Protein AF-A0A4D4L0I8-F1 (afdb_monomer)

Structure (mmCIF, N/CA/C/O backbone):
data_AF-A0A4D4L0I8-F1
#
_entry.id   AF-A0A4D4L0I8-F1
#
loop_
_atom_site.group_PDB
_atom_site.id
_atom_site.type_symbol
_atom_site.label_atom_id
_atom_site.label_alt_id
_atom_site.label_comp_id
_atom_site.label_asym_id
_atom_site.label_entity_id
_atom_site.label_seq_id
_atom_site.pdbx_PDB_ins_code
_atom_site.Cartn_x
_atom_site.Cartn_y
_atom_site.Cartn_z
_atom_site.occupancy
_atom_site.B_iso_or_equiv
_atom_site.auth_seq_id
_atom_site.auth_comp_id
_atom_site.auth_asym_id
_atom_site.auth_atom_id
_atom_site.pdbx_PDB_model_num
ATOM 1 N N . MET A 1 1 ? -46.668 -51.377 6.740 1.00 39.41 1 MET A N 1
ATOM 2 C CA . MET A 1 1 ? -46.404 -50.423 5.640 1.00 39.41 1 MET A CA 1
ATOM 3 C C . MET A 1 1 ? -46.014 -49.059 6.210 1.00 39.41 1 MET A C 1
ATOM 5 O O . MET A 1 1 ? -46.857 -48.282 6.627 1.00 39.41 1 MET A O 1
ATOM 9 N N . THR A 1 2 ? -44.703 -48.852 6.318 1.00 48.16 2 THR A N 1
ATOM 10 C CA . THR A 1 2 ? -43.921 -47.623 6.084 1.00 48.16 2 THR A CA 1
ATOM 11 C C . THR A 1 2 ? -44.640 -46.259 6.132 1.00 48.16 2 THR A C 1
ATOM 13 O O . THR A 1 2 ? -44.946 -45.703 5.085 1.00 48.16 2 THR A O 1
ATOM 16 N N . ARG A 1 3 ? -44.845 -45.655 7.315 1.00 48.25 3 ARG A N 1
ATOM 17 C CA . ARG A 1 3 ? -45.248 -44.228 7.427 1.00 48.25 3 ARG A CA 1
ATOM 18 C C . ARG A 1 3 ? -44.624 -43.466 8.609 1.00 48.25 3 ARG A C 1
ATOM 20 O O . ARG A 1 3 ? -45.257 -42.589 9.174 1.00 48.25 3 ARG A O 1
ATOM 27 N N . LEU A 1 4 ? -43.384 -43.776 8.995 1.00 47.94 4 LEU A N 1
ATOM 28 C CA . LEU A 1 4 ? -42.686 -43.023 10.059 1.00 47.94 4 LEU A CA 1
ATOM 29 C C . LEU A 1 4 ? -41.273 -42.546 9.688 1.00 47.94 4 LEU A C 1
ATOM 31 O O . LEU A 1 4 ? -40.492 -42.184 10.557 1.00 47.94 4 LEU A O 1
ATOM 35 N N . ARG A 1 5 ? -40.923 -42.539 8.396 1.00 49.25 5 ARG A N 1
ATOM 36 C CA . ARG A 1 5 ? -39.585 -42.117 7.931 1.00 49.25 5 ARG A CA 1
ATOM 37 C C . ARG A 1 5 ? -39.573 -40.828 7.113 1.00 49.25 5 ARG A C 1
ATOM 39 O O . ARG A 1 5 ? -38.504 -40.354 6.751 1.00 49.25 5 ARG A O 1
ATOM 46 N N . THR A 1 6 ? -40.736 -40.245 6.840 1.00 45.81 6 THR A N 1
ATOM 47 C CA . THR A 1 6 ? -40.864 -39.142 5.874 1.00 45.81 6 THR A CA 1
ATOM 48 C C . THR A 1 6 ? -40.905 -37.753 6.514 1.00 45.81 6 THR A C 1
ATOM 50 O O . THR A 1 6 ? -40.737 -36.765 5.811 1.00 45.81 6 THR A O 1
ATOM 53 N N . THR A 1 7 ? -41.082 -37.644 7.834 1.00 46.97 7 THR A N 1
ATOM 54 C CA . THR A 1 7 ? -41.176 -36.345 8.530 1.00 46.97 7 THR A CA 1
ATOM 55 C C . THR A 1 7 ? -39.829 -35.7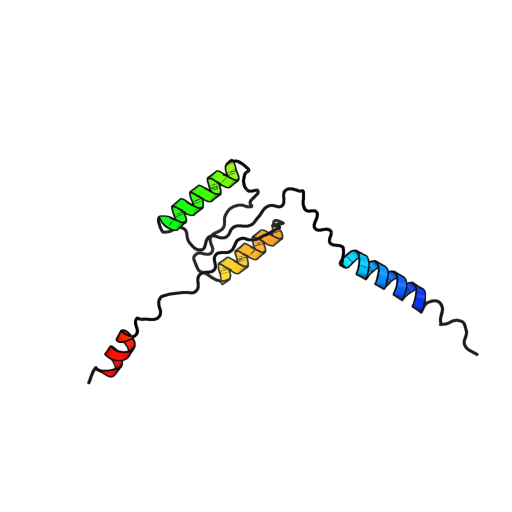83 8.992 1.00 46.97 7 THR A C 1
ATOM 57 O O . THR A 1 7 ? -39.715 -34.576 9.170 1.00 46.97 7 THR A O 1
ATOM 60 N N . GLY A 1 8 ? -38.787 -36.611 9.133 1.00 44.50 8 GLY A N 1
ATOM 61 C CA . GLY A 1 8 ? -37.457 -36.153 9.570 1.00 44.50 8 GLY A CA 1
ATOM 62 C C . GLY A 1 8 ? -36.626 -35.476 8.473 1.00 44.50 8 GLY A C 1
ATOM 63 O O . GLY A 1 8 ? -35.837 -34.581 8.754 1.00 44.50 8 GLY A O 1
ATOM 64 N N . ILE A 1 9 ? -36.824 -35.862 7.209 1.00 49.88 9 ILE A N 1
ATOM 65 C CA . ILE A 1 9 ? -36.028 -35.345 6.081 1.00 49.88 9 ILE A CA 1
ATOM 66 C C . ILE A 1 9 ? -36.467 -33.923 5.694 1.00 49.88 9 ILE A C 1
ATOM 68 O O . ILE A 1 9 ? -35.631 -33.089 5.348 1.00 49.88 9 ILE A O 1
ATOM 72 N N . ALA A 1 10 ? -37.761 -33.614 5.811 1.00 50.47 10 ALA A N 1
ATOM 73 C CA . ALA A 1 10 ? -38.298 -32.301 5.455 1.00 50.47 10 ALA A CA 1
ATOM 74 C C . ALA A 1 10 ? -37.817 -31.181 6.401 1.00 50.47 10 ALA A C 1
ATOM 76 O O . ALA A 1 10 ? -37.557 -30.068 5.950 1.00 50.47 10 ALA A O 1
ATOM 77 N N . ALA A 1 11 ? -37.635 -31.479 7.692 1.00 51.44 11 ALA A N 1
ATOM 78 C CA . ALA A 1 11 ? -37.161 -30.500 8.671 1.00 51.44 11 ALA A CA 1
ATOM 79 C C . ALA A 1 11 ? -35.681 -30.124 8.456 1.00 51.44 11 ALA A C 1
ATOM 81 O O . ALA A 1 11 ? -35.324 -28.949 8.528 1.00 51.44 11 ALA A O 1
ATOM 82 N N . CYS A 1 12 ? -34.826 -31.095 8.116 1.00 49.97 12 CYS A N 1
ATOM 83 C CA . CYS A 1 12 ? -33.411 -30.837 7.827 1.00 49.97 12 CYS A CA 1
ATOM 84 C C . CYS A 1 12 ? -33.208 -30.063 6.516 1.00 49.97 12 CYS A C 1
ATOM 86 O O . CYS A 1 12 ? -32.337 -29.197 6.443 1.00 49.97 12 CYS A O 1
ATOM 88 N N . ALA A 1 13 ? -34.027 -30.329 5.493 1.00 54.66 13 ALA A N 1
ATOM 89 C CA . ALA A 1 13 ? -33.977 -29.589 4.232 1.00 54.66 13 ALA A CA 1
ATOM 90 C C . ALA A 1 13 ? -34.414 -28.123 4.402 1.00 54.66 13 ALA A C 1
ATOM 92 O O . ALA A 1 13 ? -33.806 -27.232 3.813 1.00 54.66 13 ALA A O 1
ATOM 93 N N . ALA A 1 14 ? -35.411 -27.856 5.253 1.00 55.78 14 ALA A N 1
ATOM 94 C CA . ALA A 1 14 ? -35.837 -26.495 5.570 1.00 55.78 14 ALA A CA 1
ATOM 95 C C . ALA A 1 14 ? -34.754 -25.706 6.332 1.00 55.78 14 ALA A C 1
ATOM 97 O O . ALA A 1 14 ? -34.510 -24.545 6.015 1.00 55.78 14 ALA A O 1
ATOM 98 N N . LEU A 1 15 ? -34.045 -26.338 7.276 1.00 55.72 15 LEU A N 1
ATOM 99 C CA . LEU A 1 15 ? -32.935 -25.705 8.004 1.00 55.72 15 LEU A CA 1
ATOM 100 C C . LEU A 1 15 ? -31.731 -25.400 7.095 1.00 55.72 15 LEU A C 1
ATOM 102 O O . LEU A 1 15 ? -31.135 -24.331 7.211 1.00 55.72 15 LEU A O 1
ATOM 106 N N . LEU A 1 16 ? -31.407 -26.292 6.151 1.00 56.91 16 LEU A N 1
ATOM 107 C CA . LEU A 1 16 ? -30.356 -26.055 5.153 1.00 56.91 16 LEU A CA 1
ATOM 108 C C . LEU A 1 16 ? -30.744 -24.970 4.137 1.00 56.91 16 LEU A C 1
ATOM 110 O O . LEU A 1 16 ? -29.889 -24.184 3.738 1.00 56.91 16 LEU A O 1
ATOM 114 N N . ALA A 1 17 ? -32.020 -24.876 3.756 1.00 55.25 17 ALA A N 1
ATOM 115 C CA . ALA A 1 17 ? -32.512 -23.817 2.875 1.00 55.25 17 ALA A CA 1
ATOM 116 C C . ALA A 1 17 ? -32.494 -22.435 3.557 1.00 55.25 17 ALA A C 1
ATOM 118 O O . ALA A 1 17 ? -32.139 -21.447 2.918 1.00 55.25 17 ALA A O 1
ATOM 119 N N . VAL A 1 18 ? -32.794 -22.362 4.861 1.00 56.72 18 VAL A N 1
ATOM 120 C CA . VAL A 1 18 ? -32.658 -21.123 5.650 1.00 56.72 18 VAL A CA 1
ATOM 121 C C . VAL A 1 18 ? -31.181 -20.747 5.839 1.00 56.72 18 VAL A C 1
ATOM 123 O O . VAL A 1 18 ? -30.845 -19.574 5.713 1.00 56.72 18 VAL A O 1
ATOM 126 N N . ALA A 1 19 ? -30.281 -21.717 6.047 1.00 57.00 19 ALA A N 1
ATOM 127 C CA . ALA A 1 19 ? -28.834 -21.472 6.114 1.00 57.00 19 ALA A CA 1
ATOM 128 C C . ALA A 1 19 ? -28.225 -21.040 4.763 1.00 57.00 19 ALA A C 1
ATOM 130 O O . ALA A 1 19 ? -27.302 -20.228 4.721 1.00 57.00 19 ALA A O 1
ATOM 131 N N . ALA A 1 20 ? -28.753 -21.542 3.642 1.00 54.69 20 ALA A N 1
ATOM 132 C CA . ALA A 1 20 ? -28.364 -21.084 2.309 1.00 54.69 20 ALA A CA 1
ATOM 133 C C . ALA A 1 20 ? -28.853 -19.649 2.036 1.00 54.69 20 ALA A C 1
ATOM 135 O O . ALA A 1 20 ? -28.128 -18.861 1.431 1.00 54.69 20 ALA A O 1
ATOM 136 N N . LEU A 1 21 ? -30.036 -19.272 2.540 1.00 52.69 21 LEU A N 1
ATOM 137 C CA . LEU A 1 21 ? -30.548 -17.904 2.421 1.00 52.69 21 LEU A CA 1
ATOM 138 C C . LEU A 1 21 ? -29.789 -16.901 3.308 1.00 52.69 21 LEU A C 1
ATOM 140 O O . LEU A 1 21 ? -29.547 -15.776 2.873 1.00 52.69 21 LEU A O 1
ATOM 144 N N . THR A 1 22 ? -29.340 -17.296 4.507 1.00 54.31 22 THR A N 1
ATOM 145 C CA . THR A 1 22 ? -28.477 -16.441 5.349 1.00 54.31 22 THR A CA 1
ATOM 146 C C . THR A 1 22 ? -27.039 -16.344 4.829 1.00 54.31 22 THR A C 1
ATOM 148 O O . THR A 1 22 ? -26.345 -15.380 5.140 1.00 54.31 22 THR A O 1
ATOM 151 N N . GLY A 1 23 ? -26.594 -17.284 3.986 1.00 46.47 23 GLY A N 1
ATOM 152 C CA . GLY A 1 23 ? -25.303 -17.219 3.290 1.00 46.47 23 GLY A CA 1
ATOM 153 C C . GLY A 1 23 ? -25.285 -16.292 2.067 1.00 46.47 23 GLY A C 1
ATOM 154 O O . GLY A 1 23 ? -24.220 -15.796 1.693 1.00 46.47 23 GLY A O 1
ATOM 155 N N . CYS A 1 24 ? -26.448 -16.027 1.461 1.00 50.91 24 CYS A N 1
ATOM 156 C CA . CYS A 1 24 ? -26.589 -15.141 0.299 1.00 50.91 24 CYS A CA 1
ATOM 157 C C . CYS A 1 24 ? -26.932 -13.691 0.663 1.00 50.91 24 CYS A C 1
ATOM 159 O O . CYS A 1 24 ? -26.716 -12.808 -0.164 1.00 50.91 24 CYS A O 1
ATOM 161 N N . ASN A 1 25 ? -27.371 -13.416 1.895 1.00 43.84 25 ASN A N 1
ATOM 162 C CA . ASN A 1 25 ? -27.445 -12.057 2.428 1.00 43.84 25 ASN A CA 1
ATOM 163 C C . ASN A 1 25 ? -26.192 -11.742 3.249 1.00 43.84 25 ASN A C 1
ATOM 165 O O . ASN A 1 25 ? -26.269 -11.374 4.422 1.00 43.84 25 ASN A O 1
ATOM 169 N N . ARG A 1 26 ? -25.009 -11.841 2.624 1.00 47.69 26 ARG A N 1
ATOM 170 C CA . ARG A 1 26 ? -23.913 -10.959 3.035 1.00 47.69 26 ARG A CA 1
ATOM 171 C C . ARG A 1 26 ? -24.344 -9.567 2.608 1.00 47.69 26 ARG A C 1
ATOM 173 O O . ARG A 1 26 ? -23.942 -9.083 1.552 1.00 47.69 26 ARG A O 1
ATOM 180 N N . GLU A 1 27 ? -25.227 -8.991 3.422 1.00 43.41 27 GLU A N 1
ATOM 181 C CA . GLU A 1 27 ? -25.528 -7.577 3.462 1.00 43.41 27 GLU A CA 1
ATOM 182 C C . GLU A 1 27 ? -24.181 -6.888 3.343 1.00 43.41 27 GLU A C 1
ATOM 184 O O . GLU A 1 27 ? -23.319 -6.934 4.229 1.00 43.41 27 GLU A O 1
ATOM 189 N N . SER A 1 28 ? -23.948 -6.355 2.150 1.00 51.84 28 SER A N 1
ATOM 190 C CA . SER A 1 28 ? -22.896 -5.395 1.941 1.00 51.84 28 SER A CA 1
ATOM 191 C C . SER A 1 28 ? -23.390 -4.202 2.731 1.00 51.84 28 SER A C 1
ATOM 193 O O . SER A 1 28 ? -24.134 -3.387 2.196 1.00 51.84 28 SER A O 1
ATOM 195 N N . ASN A 1 29 ? -23.067 -4.178 4.028 1.00 45.06 29 ASN A N 1
ATOM 196 C CA . ASN A 1 29 ? -23.218 -3.033 4.911 1.00 45.06 29 ASN A CA 1
ATOM 197 C C . ASN A 1 29 ? -22.346 -1.913 4.336 1.00 45.06 29 ASN A C 1
ATOM 199 O O . ASN A 1 29 ? -21.244 -1.620 4.797 1.00 45.06 29 ASN A O 1
ATOM 203 N N . GLY A 1 30 ? -22.832 -1.337 3.242 1.00 51.41 30 GLY A N 1
ATOM 204 C CA . GLY A 1 30 ? -22.376 -0.111 2.646 1.00 51.41 30 GLY A CA 1
ATOM 205 C C . GLY A 1 30 ? -22.880 1.008 3.528 1.00 51.41 30 GLY A C 1
ATOM 206 O O . GLY A 1 30 ? -23.957 1.529 3.287 1.00 51.41 30 GLY A O 1
ATOM 207 N N . ALA A 1 31 ? -22.117 1.295 4.580 1.00 45.66 31 ALA A N 1
ATOM 208 C CA . ALA A 1 31 ? -22.026 2.580 5.276 1.00 45.66 31 ALA A CA 1
ATOM 209 C C . ALA A 1 31 ? -21.240 2.368 6.582 1.00 45.66 31 ALA A C 1
ATOM 211 O O . ALA A 1 31 ? -21.792 2.417 7.676 1.00 45.66 31 ALA A O 1
ATOM 212 N N . GLY A 1 32 ? -19.942 2.069 6.486 1.00 46.31 32 GLY A N 1
ATOM 213 C CA . GLY A 1 32 ? -19.120 1.891 7.684 1.00 46.31 32 GLY A CA 1
ATOM 214 C C . GLY A 1 32 ? -17.658 1.581 7.397 1.00 46.31 32 GLY A C 1
ATOM 215 O O . GLY A 1 32 ? -17.258 0.425 7.459 1.00 46.31 32 GLY A O 1
ATOM 216 N N . GLY A 1 33 ? -16.872 2.617 7.086 1.00 59.25 33 GLY A N 1
ATOM 217 C CA . GLY A 1 33 ? -15.446 2.719 7.445 1.00 59.25 33 GLY A CA 1
ATOM 218 C C . GLY A 1 33 ? -14.538 1.510 7.184 1.00 59.25 33 GLY A C 1
ATOM 219 O O . GLY A 1 33 ? -13.674 1.213 8.005 1.00 59.25 33 GLY A O 1
ATOM 220 N N . GLY A 1 34 ? -14.727 0.787 6.082 1.00 67.88 34 GLY A N 1
ATOM 221 C CA . GLY A 1 34 ? -13.841 -0.308 5.708 1.00 67.88 34 GLY A CA 1
ATOM 222 C C . GLY A 1 34 ? -12.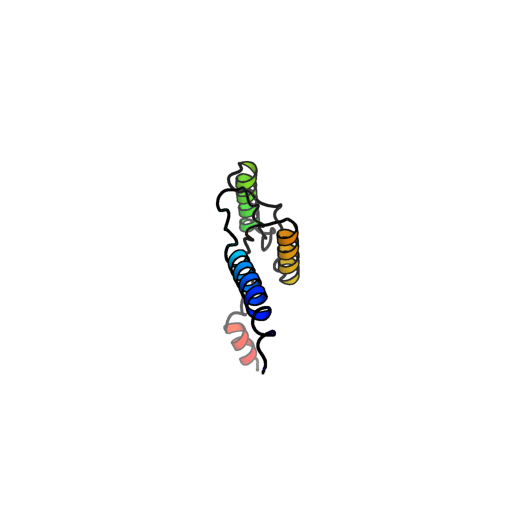509 0.220 5.193 1.00 67.88 34 GLY A C 1
ATOM 223 O O . GLY A 1 34 ? -12.498 0.926 4.187 1.00 67.88 34 GLY A O 1
ATOM 224 N N . LYS A 1 35 ? -11.396 -0.126 5.849 1.00 82.69 35 LYS A N 1
ATOM 225 C CA . LYS A 1 35 ? -10.070 0.275 5.371 1.00 82.69 35 LYS A CA 1
ATOM 226 C C . LYS A 1 35 ? -9.757 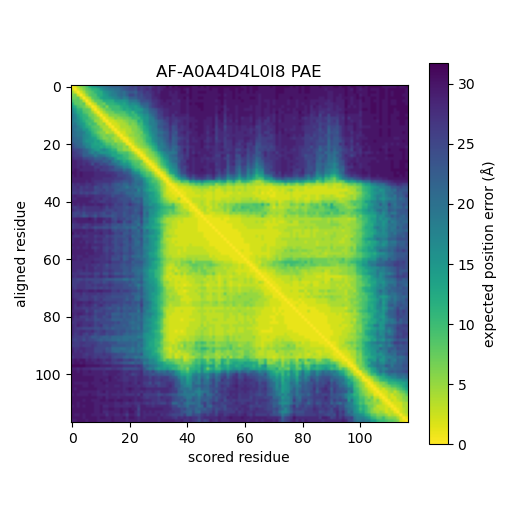-0.402 4.034 1.00 82.69 35 LYS A C 1
ATOM 228 O O . LYS A 1 35 ? -10.061 -1.582 3.853 1.00 82.69 35 LYS A O 1
ATOM 233 N N . VAL A 1 36 ? -9.148 0.325 3.105 1.00 87.75 36 VAL A N 1
ATOM 234 C CA . VAL A 1 36 ? -8.636 -0.229 1.843 1.00 87.75 36 VAL A CA 1
ATOM 235 C C . VAL A 1 36 ? -7.144 -0.537 1.951 1.00 87.75 36 VAL A C 1
ATOM 237 O O . VAL A 1 36 ? -6.391 0.240 2.531 1.00 87.75 36 VAL A O 1
ATOM 240 N N . GLY A 1 37 ? -6.705 -1.670 1.410 1.00 87.75 37 GLY A N 1
ATOM 241 C CA . GLY A 1 37 ? -5.286 -1.944 1.186 1.00 87.75 37 GLY A CA 1
ATOM 242 C C . GLY A 1 37 ? -4.832 -1.279 -0.110 1.00 87.75 37 GLY A C 1
ATOM 243 O O . GLY A 1 37 ? -5.569 -1.294 -1.098 1.00 87.75 37 GLY A O 1
ATOM 244 N N . ILE A 1 38 ? -3.643 -0.684 -0.128 1.00 88.94 38 ILE A N 1
ATOM 245 C CA . ILE A 1 38 ? -3.082 -0.068 -1.335 1.00 88.94 38 ILE A CA 1
ATOM 246 C C . ILE A 1 38 ? -1.656 -0.584 -1.499 1.00 88.94 38 ILE A C 1
ATOM 248 O O . ILE A 1 38 ? -0.790 -0.281 -0.676 1.00 88.94 38 ILE A O 1
ATOM 252 N N . ASP A 1 39 ? -1.427 -1.359 -2.561 1.00 88.69 39 ASP A N 1
ATOM 253 C CA . ASP A 1 39 ? -0.094 -1.831 -2.930 1.00 88.69 39 ASP A CA 1
ATOM 254 C C . ASP A 1 39 ? 0.482 -0.992 -4.067 1.00 88.69 39 ASP A C 1
ATOM 256 O O . ASP A 1 39 ? -0.096 -0.879 -5.153 1.00 88.69 39 ASP A O 1
ATOM 260 N N . MET A 1 40 ? 1.650 -0.412 -3.811 1.00 87.50 40 MET A N 1
ATOM 261 C CA . MET A 1 40 ? 2.417 0.295 -4.815 1.00 87.50 40 MET A CA 1
ATOM 262 C C . MET A 1 40 ? 3.340 -0.656 -5.586 1.00 87.50 40 MET A C 1
ATOM 264 O O . MET A 1 40 ? 4.041 -1.466 -4.982 1.00 87.50 40 MET A O 1
ATOM 268 N N . PRO A 1 41 ? 3.454 -0.509 -6.915 1.00 81.94 41 PRO A N 1
ATOM 269 C CA . PRO A 1 41 ? 4.316 -1.375 -7.715 1.00 81.94 41 PRO A CA 1
ATOM 270 C C . PRO A 1 41 ? 5.805 -1.081 -7.518 1.00 81.94 41 PRO A C 1
ATOM 272 O O . PRO A 1 41 ? 6.641 -1.952 -7.739 1.00 81.94 41 PRO A O 1
ATOM 275 N N . ARG A 1 42 ? 6.163 0.159 -7.167 1.00 79.25 42 ARG A N 1
ATOM 276 C CA . ARG A 1 42 ? 7.530 0.624 -6.872 1.00 79.25 42 ARG A CA 1
ATOM 277 C C . ARG A 1 42 ? 7.483 2.021 -6.253 1.00 79.25 42 ARG A C 1
ATOM 279 O O . ARG A 1 42 ? 6.449 2.671 -6.333 1.00 79.25 42 ARG A O 1
ATOM 286 N N . THR A 1 43 ? 8.611 2.509 -5.739 1.00 77.12 43 THR A N 1
ATOM 287 C CA . THR A 1 43 ? 8.760 3.834 -5.088 1.00 77.12 43 THR A CA 1
ATOM 288 C C . THR A 1 43 ? 10.035 4.573 -5.524 1.00 77.12 43 THR A C 1
ATOM 290 O O . THR A 1 43 ? 10.484 5.516 -4.893 1.00 77.12 43 THR A O 1
ATOM 293 N N . ASP A 1 44 ? 10.679 4.142 -6.600 1.00 77.12 44 ASP A N 1
ATOM 294 C CA . ASP A 1 44 ? 12.025 4.574 -7.013 1.00 77.12 44 ASP A CA 1
ATOM 295 C C . ASP A 1 44 ? 12.021 5.560 -8.196 1.00 77.12 44 ASP A C 1
ATOM 297 O O . ASP A 1 44 ? 13.072 5.881 -8.738 1.00 77.12 44 ASP A O 1
ATOM 301 N N . THR A 1 45 ? 10.855 6.058 -8.617 1.00 81.19 45 THR A N 1
ATOM 302 C CA . THR A 1 45 ? 10.760 7.131 -9.629 1.00 81.19 45 THR A CA 1
ATOM 303 C C . THR A 1 45 ? 9.875 8.259 -9.159 1.00 81.19 45 THR A C 1
ATOM 305 O O . THR A 1 45 ? 8.906 8.008 -8.445 1.00 81.19 45 THR A O 1
ATOM 308 N N . ASP A 1 46 ? 10.122 9.452 -9.690 1.00 83.06 46 ASP A N 1
ATOM 309 C CA . ASP A 1 46 ? 9.389 10.686 -9.396 1.00 83.06 46 ASP A CA 1
ATOM 310 C C . ASP A 1 46 ? 7.868 10.525 -9.473 1.00 83.06 46 ASP A C 1
ATOM 312 O O . ASP A 1 46 ? 7.147 10.982 -8.586 1.00 83.06 46 ASP A O 1
ATOM 316 N N . PHE A 1 47 ? 7.367 9.807 -10.482 1.00 86.31 47 PHE A N 1
ATOM 317 C CA . PHE A 1 47 ? 5.93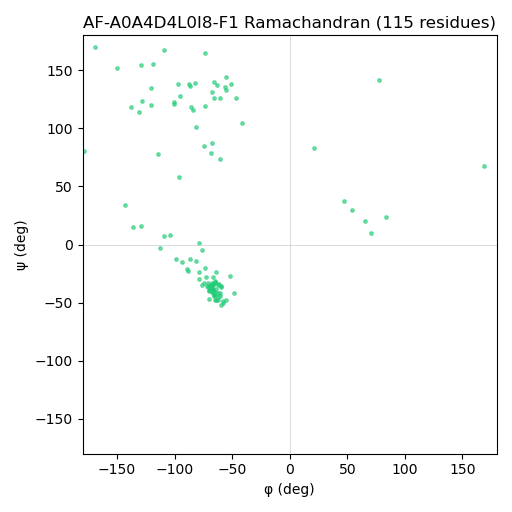7 9.518 -10.597 1.00 86.31 47 PHE A CA 1
ATOM 318 C C . PHE A 1 47 ? 5.405 8.741 -9.384 1.00 86.31 47 PHE A C 1
ATOM 320 O O . PHE A 1 47 ? 4.440 9.153 -8.751 1.00 86.31 47 PHE A O 1
ATOM 327 N N . TRP A 1 48 ? 6.045 7.629 -9.024 1.00 85.56 48 TRP A N 1
ATOM 328 C CA . TRP A 1 48 ? 5.577 6.790 -7.919 1.00 85.56 48 TRP A CA 1
ATOM 329 C C . TRP A 1 48 ? 5.789 7.439 -6.550 1.00 85.56 48 TRP A C 1
ATOM 331 O O . TRP A 1 48 ? 4.939 7.286 -5.679 1.00 85.56 48 TRP A O 1
ATOM 341 N N . ASN A 1 49 ? 6.852 8.227 -6.386 1.00 85.75 49 ASN A N 1
ATOM 342 C CA . ASN A 1 49 ? 7.068 9.026 -5.180 1.00 85.75 49 ASN A CA 1
ATOM 343 C C . ASN A 1 49 ? 5.989 10.099 -5.005 1.00 85.75 49 ASN A C 1
ATOM 345 O O . ASN A 1 49 ? 5.394 10.216 -3.935 1.00 85.75 49 ASN A O 1
ATOM 349 N N . SER A 1 50 ? 5.688 10.858 -6.061 1.00 87.06 50 SER A N 1
ATOM 350 C CA . SER A 1 50 ? 4.630 11.875 -6.010 1.00 87.06 50 SER A CA 1
ATOM 351 C C . SER A 1 50 ? 3.237 11.261 -5.833 1.00 87.06 50 SER A C 1
ATOM 353 O O . SER A 1 50 ? 2.410 11.822 -5.113 1.00 87.06 50 SER A O 1
ATOM 355 N N . TYR A 1 51 ? 2.987 10.081 -6.409 1.00 87.56 51 TYR A N 1
ATOM 356 C CA . TYR A 1 51 ? 1.750 9.333 -6.199 1.00 87.56 51 TYR A CA 1
ATOM 357 C C . TYR A 1 51 ? 1.593 8.853 -4.750 1.00 87.56 51 TYR A C 1
ATOM 359 O O . TYR A 1 51 ? 0.525 9.035 -4.170 1.00 87.56 51 TYR A O 1
ATOM 367 N N . GLN A 1 52 ? 2.654 8.323 -4.130 1.00 88.56 52 GLN A N 1
ATOM 368 C CA . GLN A 1 52 ? 2.636 7.946 -2.713 1.00 88.56 52 GLN A CA 1
ATOM 369 C C . GLN A 1 52 ? 2.283 9.138 -1.823 1.00 88.56 52 GLN A C 1
ATOM 371 O O . GLN A 1 52 ? 1.352 9.062 -1.029 1.00 88.56 52 GLN A O 1
ATOM 376 N N . GLN A 1 53 ? 2.962 10.270 -2.018 1.00 89.94 53 GLN A N 1
ATOM 377 C CA . GLN A 1 53 ? 2.701 11.488 -1.249 1.00 89.94 53 GLN A CA 1
ATOM 378 C C . GLN A 1 53 ? 1.270 12.006 -1.439 1.00 89.94 53 GLN A C 1
ATOM 380 O O . GLN A 1 53 ? 0.683 12.585 -0.525 1.00 89.94 53 GLN A O 1
ATOM 385 N N . TYR A 1 54 ? 0.699 11.842 -2.635 1.00 88.88 54 TYR A N 1
ATOM 386 C CA . TYR A 1 54 ? -0.698 12.181 -2.890 1.00 88.88 54 TYR A CA 1
ATOM 387 C C . TYR A 1 54 ? -1.653 11.274 -2.102 1.00 88.88 54 TYR A C 1
ATOM 389 O O . TYR A 1 54 ? -2.597 11.775 -1.487 1.00 88.88 54 TYR A O 1
ATOM 397 N N . LEU A 1 55 ? -1.388 9.965 -2.078 1.00 89.44 55 LEU A N 1
ATOM 398 C CA . LEU A 1 55 ? -2.171 9.000 -1.307 1.00 89.44 55 LEU A CA 1
ATOM 399 C C . LEU A 1 55 ? -2.075 9.266 0.198 1.00 89.44 55 LEU A C 1
ATOM 401 O O . LEU A 1 55 ? -3.109 9.356 0.853 1.00 89.44 55 LEU A O 1
ATOM 405 N N . GLU A 1 56 ? -0.868 9.470 0.729 1.00 89.50 56 GLU A N 1
ATOM 406 C CA . GLU A 1 56 ? -0.628 9.799 2.142 1.00 89.50 56 GLU A CA 1
ATOM 407 C C . GLU A 1 56 ? -1.416 11.045 2.561 1.00 89.50 56 GLU A C 1
ATOM 409 O O . GLU A 1 56 ? -2.181 11.001 3.519 1.00 89.50 56 GLU A O 1
ATOM 414 N N . LYS A 1 57 ? -1.371 12.122 1.763 1.00 90.44 57 LYS A N 1
ATOM 415 C CA . LYS A 1 57 ? -2.176 13.332 2.016 1.00 90.44 57 LYS A CA 1
ATOM 416 C C . LYS A 1 57 ? -3.681 13.061 2.028 1.00 90.44 57 LYS A C 1
ATOM 418 O O . LYS A 1 57 ? -4.409 13.735 2.754 1.00 90.44 57 LYS A O 1
ATOM 423 N N . GLY A 1 58 ? -4.167 12.148 1.189 1.00 86.25 58 GLY A N 1
ATOM 424 C CA . GLY A 1 58 ? -5.575 11.745 1.166 1.00 86.25 58 GLY A CA 1
ATOM 425 C C . GLY A 1 58 ? -5.973 10.921 2.392 1.00 86.25 58 GLY A C 1
ATOM 426 O O . GLY A 1 58 ? -7.077 11.088 2.908 1.00 86.25 58 GLY A O 1
ATOM 427 N N . ILE A 1 59 ? -5.065 10.073 2.877 1.00 88.25 59 ILE A N 1
ATOM 428 C CA . ILE A 1 59 ? -5.252 9.251 4.076 1.00 88.25 59 ILE A CA 1
ATOM 429 C C . ILE A 1 59 ? -5.238 10.130 5.332 1.00 88.25 59 ILE A C 1
ATOM 431 O O . ILE A 1 59 ? -6.166 10.050 6.135 1.00 88.25 59 ILE A O 1
ATOM 435 N N . ASP A 1 60 ? -4.266 11.036 5.459 1.00 86.88 60 ASP A N 1
ATOM 436 C CA . ASP A 1 60 ? -4.128 11.947 6.606 1.00 86.88 60 ASP A CA 1
ATOM 437 C C . ASP A 1 60 ? -5.319 12.902 6.745 1.00 86.88 60 ASP A C 1
ATOM 439 O O . ASP A 1 60 ? -5.749 13.235 7.848 1.00 86.88 60 ASP A O 1
ATOM 443 N N . LYS A 1 61 ? -5.893 13.327 5.614 1.00 87.62 61 LYS A N 1
ATOM 444 C CA . LYS A 1 61 ? -7.109 14.153 5.579 1.00 87.62 61 LYS A CA 1
ATOM 445 C C . LYS A 1 61 ? -8.388 13.360 5.857 1.00 87.62 61 LYS A C 1
ATOM 447 O O . LYS A 1 61 ? -9.464 13.952 5.896 1.00 87.62 61 LYS A O 1
ATOM 452 N N . GLY A 1 62 ? -8.296 12.038 6.006 1.00 82.81 62 GLY A N 1
ATOM 453 C CA . GLY A 1 62 ? -9.445 11.152 6.175 1.00 82.81 62 GLY A CA 1
ATOM 454 C C . GLY A 1 62 ? -10.302 10.995 4.916 1.00 82.81 62 GLY A C 1
ATOM 455 O O . GLY A 1 62 ? -11.380 10.409 4.988 1.00 82.81 62 GLY A O 1
ATOM 456 N N . THR A 1 63 ? -9.840 11.486 3.760 1.00 82.94 63 THR A N 1
ATOM 457 C CA . THR A 1 63 ? -10.529 11.333 2.468 1.00 82.94 63 THR A CA 1
ATOM 458 C C . THR A 1 63 ? -10.592 9.865 2.048 1.00 82.94 63 THR A C 1
ATOM 460 O O . THR A 1 63 ? -11.547 9.444 1.399 1.00 82.94 63 THR A O 1
ATOM 463 N N . VAL A 1 64 ? -9.583 9.077 2.430 1.00 81.88 64 VAL A N 1
ATOM 464 C CA . VAL A 1 64 ? -9.528 7.631 2.206 1.00 81.88 64 VAL A CA 1
ATOM 465 C C . VAL A 1 64 ? -9.218 6.937 3.526 1.00 81.88 64 VAL A C 1
ATOM 467 O O . VAL A 1 64 ? -8.188 7.190 4.144 1.00 81.88 64 VAL A O 1
ATOM 470 N N . SER A 1 65 ? -10.083 6.016 3.949 1.00 86.19 65 SER A N 1
ATOM 471 C CA . SER A 1 65 ? -9.764 5.109 5.051 1.00 86.19 65 SER A CA 1
ATOM 472 C C . SER A 1 65 ? -8.916 3.968 4.496 1.00 86.19 65 SER A C 1
ATOM 474 O O . SER A 1 65 ? -9.450 3.072 3.846 1.00 86.19 65 SER A O 1
ATOM 476 N N . ALA A 1 66 ? -7.597 4.016 4.688 1.00 86.12 66 ALA A N 1
ATOM 477 C CA . ALA A 1 66 ? -6.670 3.002 4.188 1.00 86.12 66 ALA A CA 1
ATOM 478 C C . ALA A 1 66 ? -5.904 2.302 5.320 1.00 86.12 66 ALA A C 1
ATOM 480 O O . ALA A 1 66 ? -5.732 2.834 6.420 1.00 86.12 66 ALA A O 1
ATOM 481 N N . LEU A 1 67 ? -5.454 1.082 5.041 1.00 86.56 67 LEU A N 1
ATOM 482 C CA . LEU A 1 67 ? -4.361 0.437 5.763 1.00 86.56 67 LEU A CA 1
ATOM 483 C C . LEU A 1 67 ? -3.024 1.085 5.359 1.00 86.56 67 LEU A C 1
ATOM 485 O O . LEU A 1 67 ? -2.977 1.791 4.347 1.00 86.56 67 LEU A O 1
ATOM 489 N N . PRO A 1 68 ? -1.938 0.862 6.123 1.00 87.44 68 PRO A N 1
ATOM 490 C CA . PRO A 1 68 ? -0.611 1.323 5.728 1.00 87.44 68 PRO A CA 1
ATOM 491 C C . PRO A 1 68 ? -0.266 0.891 4.299 1.00 87.44 68 PRO A C 1
ATOM 493 O O . PRO A 1 68 ? -0.547 -0.242 3.907 1.00 87.44 68 PRO A O 1
ATOM 496 N N . LEU A 1 69 ? 0.337 1.794 3.527 1.00 88.06 69 LEU A N 1
ATOM 497 C CA . LEU A 1 69 ? 0.729 1.517 2.145 1.00 88.06 69 LEU A CA 1
ATOM 498 C C . LEU A 1 69 ? 1.777 0.392 2.103 1.00 88.06 69 LEU A C 1
ATOM 500 O O . LEU A 1 69 ? 2.717 0.387 2.900 1.00 88.06 69 LEU A O 1
ATOM 504 N N . SER A 1 70 ? 1.641 -0.539 1.156 1.00 87.94 70 SER A N 1
ATOM 505 C CA . SER A 1 70 ? 2.655 -1.564 0.872 1.00 87.94 70 SER A CA 1
ATOM 506 C C . SER A 1 70 ? 3.351 -1.303 -0.459 1.00 87.94 70 SER A C 1
ATOM 508 O O . SER A 1 70 ? 2.908 -0.486 -1.267 1.00 87.94 70 SER A O 1
ATOM 510 N N . ASN A 1 71 ? 4.457 -2.007 -0.699 1.00 86.31 71 ASN A N 1
ATOM 511 C CA . ASN A 1 71 ? 5.187 -1.934 -1.958 1.00 86.31 71 ASN A CA 1
ATOM 512 C C . ASN A 1 71 ? 5.627 -3.332 -2.409 1.00 86.31 71 ASN A C 1
ATOM 514 O O . ASN A 1 71 ? 6.426 -3.987 -1.730 1.00 86.31 71 ASN A O 1
ATOM 518 N N . SER A 1 72 ? 5.139 -3.773 -3.567 1.00 83.75 72 SER A N 1
ATOM 519 C CA . SER A 1 72 ? 5.475 -5.068 -4.168 1.00 83.75 72 SER A CA 1
ATOM 520 C C . SER A 1 72 ? 6.797 -5.062 -4.934 1.00 83.75 72 SER A C 1
ATOM 522 O O . SER A 1 72 ? 7.334 -6.126 -5.223 1.00 83.75 72 SER A O 1
ATOM 524 N N . GLN A 1 73 ? 7.372 -3.895 -5.242 1.00 84.88 73 GLN A N 1
ATOM 525 C CA . GLN A 1 73 ? 8.635 -3.752 -5.985 1.00 84.88 73 GLN A CA 1
ATOM 526 C C . GLN A 1 73 ? 8.643 -4.485 -7.343 1.00 84.88 73 GLN A C 1
ATOM 528 O O . GLN A 1 73 ? 9.696 -4.886 -7.837 1.00 84.88 73 GLN A O 1
ATOM 533 N N . ASN A 1 74 ? 7.477 -4.620 -7.980 1.00 80.31 74 ASN A N 1
ATOM 534 C CA . ASN A 1 74 ? 7.241 -5.380 -9.215 1.00 80.31 74 ASN A CA 1
ATOM 535 C C . ASN A 1 74 ? 7.448 -6.894 -9.078 1.00 80.31 74 ASN A C 1
ATOM 537 O O . ASN A 1 74 ? 7.638 -7.583 -10.079 1.00 80.31 74 ASN A O 1
ATOM 541 N N . ASP A 1 75 ? 7.401 -7.406 -7.853 1.00 83.44 75 ASP A N 1
ATOM 542 C CA . ASP A 1 75 ? 7.460 -8.826 -7.552 1.00 83.44 75 ASP A CA 1
ATOM 543 C C . ASP A 1 75 ? 6.047 -9.356 -7.265 1.00 83.44 75 ASP A C 1
ATOM 545 O O . ASP A 1 75 ? 5.351 -8.888 -6.360 1.00 83.44 75 ASP A O 1
ATOM 549 N N . ILE A 1 76 ? 5.611 -10.342 -8.054 1.00 82.94 76 ILE A N 1
ATOM 550 C CA . ILE A 1 76 ? 4.269 -10.935 -7.936 1.00 82.94 76 ILE A CA 1
ATOM 551 C C . ILE A 1 76 ? 4.121 -11.702 -6.615 1.00 82.94 76 ILE A C 1
ATOM 553 O O . ILE A 1 76 ? 3.050 -11.679 -6.014 1.00 82.94 7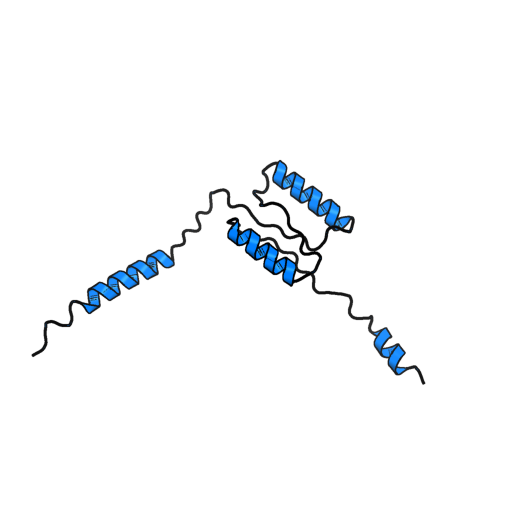6 ILE A O 1
ATOM 557 N N . GLY A 1 77 ? 5.185 -12.346 -6.127 1.00 86.75 77 GLY A N 1
ATOM 558 C CA . GLY A 1 77 ? 5.174 -13.039 -4.841 1.00 86.75 77 GLY A CA 1
ATOM 559 C C . GLY A 1 77 ? 4.971 -12.068 -3.678 1.00 86.75 77 GLY A C 1
ATOM 560 O O . GLY A 1 77 ? 4.137 -12.318 -2.808 1.00 86.75 77 GLY A O 1
ATOM 561 N N . LYS A 1 78 ? 5.655 -10.917 -3.702 1.00 86.94 78 LYS A N 1
ATOM 562 C CA . LYS A 1 78 ? 5.442 -9.840 -2.721 1.00 86.94 78 LYS A CA 1
ATOM 563 C C . LYS A 1 78 ? 4.044 -9.241 -2.819 1.00 86.94 78 LYS A C 1
ATOM 565 O O . LYS A 1 78 ? 3.431 -9.001 -1.786 1.00 86.94 78 LYS A O 1
ATOM 570 N N . LEU A 1 79 ? 3.520 -9.042 -4.030 1.00 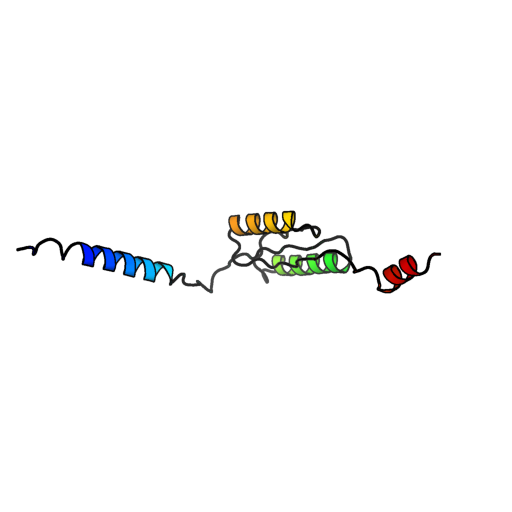85.62 79 LEU A N 1
ATOM 571 C CA . LEU A 1 79 ? 2.146 -8.573 -4.219 1.00 85.62 79 LEU A CA 1
ATOM 572 C C . LEU A 1 79 ? 1.140 -9.526 -3.556 1.00 85.62 79 LEU A C 1
ATOM 574 O O . LEU A 1 79 ? 0.287 -9.079 -2.795 1.00 85.62 79 LEU A O 1
ATOM 578 N N . VAL A 1 80 ? 1.265 -10.834 -3.795 1.00 88.00 80 VAL A N 1
ATOM 579 C CA . VAL A 1 80 ? 0.388 -11.846 -3.183 1.00 88.00 80 VAL A CA 1
ATOM 580 C C . VAL A 1 80 ? 0.502 -11.825 -1.656 1.00 88.00 80 VAL A C 1
ATOM 582 O O . VAL A 1 80 ? -0.520 -11.831 -0.970 1.00 88.00 80 VAL A O 1
ATOM 585 N N . ALA A 1 81 ? 1.720 -11.733 -1.115 1.00 89.44 81 ALA A N 1
ATOM 586 C CA . ALA A 1 81 ? 1.935 -11.635 0.329 1.00 89.44 81 ALA A CA 1
ATOM 587 C C . ALA A 1 81 ? 1.302 -10.365 0.933 1.00 89.44 81 ALA A C 1
ATOM 589 O O . ALA A 1 81 ? 0.660 -10.434 1.981 1.00 89.44 81 ALA A O 1
ATOM 590 N N . ASN A 1 82 ? 1.416 -9.222 0.252 1.00 88.31 82 ASN A N 1
ATOM 591 C CA . ASN A 1 82 ? 0.827 -7.957 0.69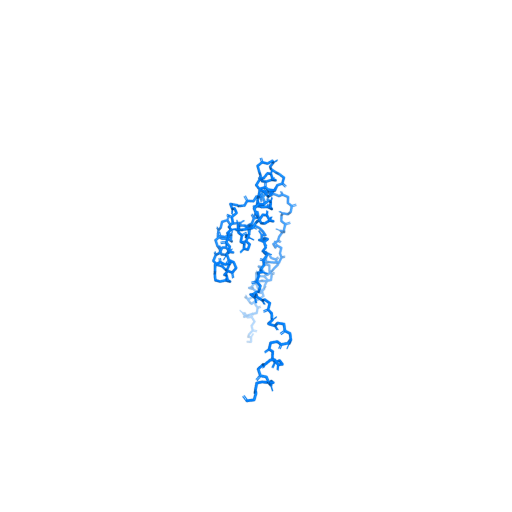3 1.00 88.31 82 ASN A CA 1
ATOM 592 C C . ASN A 1 82 ? -0.710 -8.006 0.667 1.00 88.31 82 ASN A C 1
ATOM 594 O O . ASN A 1 82 ? -1.357 -7.568 1.616 1.00 88.31 82 ASN A O 1
ATOM 598 N N . VAL A 1 83 ? -1.309 -8.598 -0.373 1.00 87.50 83 VAL A N 1
ATOM 599 C CA . VAL A 1 83 ? -2.768 -8.807 -0.463 1.00 87.50 83 VAL A CA 1
ATOM 600 C C . VAL A 1 83 ? -3.271 -9.688 0.680 1.00 87.50 83 VAL A C 1
ATOM 602 O O . VAL A 1 83 ? -4.307 -9.382 1.279 1.00 87.50 83 VAL A O 1
ATOM 605 N N . GLN A 1 84 ? -2.537 -10.753 1.016 1.00 87.38 84 GLN A N 1
ATOM 606 C CA . GLN A 1 84 ? -2.886 -11.606 2.149 1.00 87.38 84 GLN A CA 1
ATOM 607 C C . GLN A 1 84 ? -2.832 -10.813 3.460 1.00 87.38 84 GLN A C 1
ATOM 609 O O . GLN A 1 84 ? -3.814 -10.790 4.198 1.00 87.38 84 GLN A O 1
ATOM 614 N N . ALA A 1 85 ? -1.750 -10.063 3.689 1.00 88.56 85 ALA A N 1
ATOM 615 C CA . ALA A 1 85 ? -1.610 -9.223 4.874 1.00 88.56 85 ALA A CA 1
ATOM 616 C C . ALA A 1 85 ? -2.724 -8.165 4.990 1.00 88.56 85 ALA A C 1
ATOM 618 O O . ALA A 1 85 ? -3.189 -7.884 6.094 1.00 88.56 85 ALA A O 1
ATOM 619 N N . PHE A 1 86 ? -3.182 -7.583 3.877 1.00 89.19 86 PHE A N 1
ATOM 620 C CA . PHE A 1 86 ? -4.324 -6.664 3.873 1.00 89.19 86 PHE A CA 1
ATOM 621 C C . PHE A 1 86 ? -5.639 -7.361 4.211 1.00 89.19 86 PHE A C 1
ATOM 623 O O . PHE A 1 86 ? -6.448 -6.814 4.961 1.00 89.19 86 PHE A O 1
ATOM 630 N N . THR A 1 87 ? -5.845 -8.566 3.687 1.00 85.69 87 THR A N 1
ATOM 631 C CA . THR A 1 87 ? -7.035 -9.376 3.974 1.00 85.69 87 THR A CA 1
ATOM 632 C C . THR A 1 87 ? -7.104 -9.724 5.460 1.00 85.69 87 THR A C 1
ATOM 634 O O . THR A 1 87 ? -8.145 -9.522 6.086 1.00 85.69 87 THR A O 1
ATOM 637 N N . ASP A 1 88 ? -5.979 -10.137 6.046 1.00 85.81 88 ASP A N 1
ATOM 638 C CA . ASP A 1 88 ? -5.867 -10.474 7.470 1.00 85.81 88 ASP A CA 1
ATOM 639 C C . ASP A 1 88 ? -6.106 -9.250 8.374 1.00 85.81 88 ASP A C 1
ATOM 641 O O . ASP A 1 88 ? -6.691 -9.360 9.450 1.00 85.81 88 ASP A O 1
ATOM 645 N N . GLN A 1 89 ? -5.725 -8.055 7.909 1.00 84.12 89 GLN A N 1
ATOM 646 C CA . GLN A 1 89 ? -5.990 -6.772 8.576 1.00 84.12 89 GLN A CA 1
ATOM 647 C C . GLN A 1 89 ? -7.423 -6.247 8.366 1.00 84.12 89 GLN A C 1
ATOM 649 O O . GLN A 1 89 ? -7.770 -5.168 8.855 1.00 84.12 89 GLN A O 1
ATOM 654 N N . GLY A 1 90 ? -8.271 -6.988 7.647 1.00 81.81 90 GLY A N 1
ATOM 655 C CA . GLY A 1 90 ? -9.678 -6.653 7.443 1.00 81.81 90 GLY A CA 1
ATOM 656 C C . GLY A 1 90 ? -9.943 -5.662 6.308 1.00 81.81 90 GLY A C 1
ATOM 657 O O . GLY A 1 90 ? -10.982 -4.992 6.328 1.00 81.81 90 GLY A O 1
ATOM 658 N N . ALA A 1 91 ? -9.041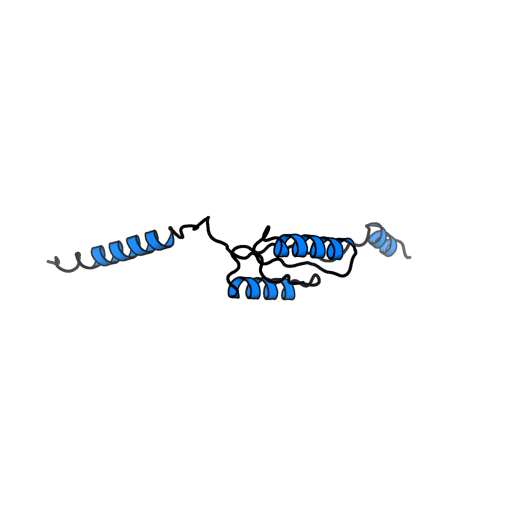 -5.562 5.324 1.00 85.00 91 ALA A N 1
ATOM 659 C CA . ALA A 1 91 ? -9.256 -4.728 4.147 1.00 85.00 91 ALA A CA 1
ATOM 660 C C . ALA A 1 91 ? -10.565 -5.097 3.433 1.00 85.00 91 ALA A C 1
ATOM 662 O O . ALA A 1 91 ? -10.846 -6.268 3.176 1.00 85.00 91 ALA A O 1
ATOM 663 N N . LYS A 1 92 ? -11.370 -4.089 3.082 1.00 82.12 92 LYS A N 1
ATOM 664 C CA . LYS A 1 92 ? -12.618 -4.293 2.319 1.00 82.12 92 LYS A CA 1
ATOM 665 C C . LYS A 1 92 ? -12.415 -4.259 0.809 1.00 82.12 92 LYS A C 1
ATOM 667 O O . LYS A 1 92 ? -13.222 -4.819 0.075 1.00 82.12 92 LYS A O 1
ATOM 672 N N . ALA A 1 93 ? -11.340 -3.625 0.363 1.00 79.50 93 ALA A N 1
ATOM 673 C CA . ALA A 1 93 ? -10.887 -3.632 -1.016 1.00 79.50 93 ALA A CA 1
ATOM 674 C C . ALA A 1 93 ? -9.364 -3.494 -1.039 1.00 79.50 93 ALA A C 1
ATOM 676 O O . ALA A 1 93 ? -8.785 -2.893 -0.130 1.00 79.50 93 ALA A O 1
ATOM 677 N N . VAL A 1 94 ? -8.730 -4.030 -2.080 1.00 77.88 94 VAL A N 1
ATOM 678 C CA . VAL A 1 94 ? -7.300 -3.841 -2.331 1.00 77.88 94 VAL A CA 1
ATOM 679 C C . VAL A 1 94 ? -7.131 -3.179 -3.691 1.00 77.88 94 VAL A C 1
ATOM 681 O O . VAL A 1 94 ? -7.564 -3.722 -4.707 1.00 77.88 94 VAL A O 1
ATOM 684 N N . ILE A 1 95 ? -6.513 -2.001 -3.709 1.00 79.56 95 ILE A N 1
ATOM 685 C CA . ILE A 1 95 ? -6.093 -1.335 -4.940 1.00 79.56 95 ILE A CA 1
ATOM 686 C C . ILE A 1 95 ? -4.719 -1.895 -5.302 1.00 79.56 95 ILE A C 1
ATOM 688 O O . ILE A 1 95 ? -3.766 -1.763 -4.534 1.00 79.56 95 ILE A O 1
ATOM 692 N N . MET A 1 96 ? -4.640 -2.539 -6.466 1.00 77.50 96 MET A N 1
ATOM 693 C CA . MET A 1 96 ? -3.422 -3.166 -6.976 1.00 77.50 96 MET A CA 1
ATOM 694 C C . MET A 1 96 ? -3.034 -2.547 -8.316 1.00 77.50 96 MET A C 1
ATOM 696 O O . MET A 1 96 ? -3.874 -2.424 -9.208 1.00 77.50 96 MET A O 1
ATOM 700 N N . ALA A 1 97 ? -1.749 -2.234 -8.488 1.00 68.06 97 ALA A N 1
ATOM 701 C CA . ALA A 1 97 ? -1.173 -1.855 -9.777 1.00 68.06 97 ALA A CA 1
ATOM 702 C C . ALA A 1 97 ? -0.159 -2.923 -10.236 1.00 68.06 97 ALA A C 1
ATOM 704 O O . ALA A 1 97 ? 1.045 -2.734 -10.083 1.00 68.06 97 ALA A O 1
ATOM 705 N N . PRO A 1 98 ? -0.607 -4.074 -10.768 1.00 58.03 98 PRO A N 1
ATOM 706 C CA . PRO A 1 98 ? 0.301 -5.140 -11.177 1.00 58.03 98 PRO A CA 1
ATOM 707 C C . PRO A 1 98 ? 1.175 -4.696 -12.358 1.00 58.03 98 PRO A C 1
ATOM 709 O O . PRO A 1 98 ? 0.672 -4.279 -13.403 1.00 58.03 98 PRO A O 1
ATOM 712 N N . ARG A 1 99 ? 2.501 -4.815 -12.212 1.00 63.72 99 ARG A N 1
ATOM 713 C CA . ARG A 1 99 ? 3.447 -4.688 -13.326 1.00 63.72 99 ARG A CA 1
ATOM 714 C C . ARG A 1 99 ? 3.778 -6.070 -13.880 1.00 63.72 99 ARG A C 1
ATOM 716 O O . ARG A 1 99 ? 4.259 -6.936 -13.161 1.00 63.72 99 ARG A O 1
ATOM 723 N N . THR A 1 100 ? 3.628 -6.232 -15.186 1.00 52.50 100 THR A N 1
ATOM 724 C CA . THR A 1 100 ? 4.302 -7.281 -15.960 1.00 52.50 100 THR A CA 1
ATOM 725 C C . THR A 1 100 ? 5.692 -6.776 -16.389 1.00 52.50 100 THR A C 1
ATOM 727 O O . THR A 1 100 ? 5.796 -5.613 -16.798 1.00 52.50 100 THR A O 1
ATOM 730 N N . PRO A 1 101 ? 6.778 -7.566 -16.301 1.00 53.75 101 PRO A N 1
ATOM 731 C CA . PRO A 1 101 ? 8.122 -7.079 -16.615 1.00 53.75 101 PRO A CA 1
ATOM 732 C C . PRO A 1 101 ? 8.326 -6.748 -18.106 1.00 53.75 101 PRO A C 1
ATOM 734 O O . PRO A 1 101 ? 8.082 -7.586 -18.965 1.00 53.75 101 PRO A O 1
ATOM 737 N N . GLY A 1 102 ? 8.876 -5.551 -18.355 1.00 58.28 102 GLY A N 1
ATOM 738 C CA . GLY A 1 102 ? 9.915 -5.244 -19.353 1.00 58.28 102 GLY A CA 1
ATOM 739 C C . GLY A 1 102 ? 9.531 -5.118 -20.840 1.00 58.28 102 GLY A C 1
ATOM 740 O O . GLY A 1 102 ? 8.733 -5.901 -21.343 1.00 58.28 102 GLY A O 1
ATOM 741 N N . PRO A 1 103 ? 10.135 -4.164 -21.586 1.00 57.75 103 PRO A N 1
ATOM 742 C CA . PRO A 1 103 ? 9.895 -4.013 -23.017 1.00 57.75 103 PRO A CA 1
ATOM 743 C C . PRO A 1 103 ? 10.309 -5.288 -23.750 1.00 57.75 103 PRO A C 1
ATOM 745 O O . PRO A 1 103 ? 11.458 -5.725 -23.655 1.00 57.75 103 PRO A O 1
ATOM 748 N N . SER A 1 104 ? 9.390 -5.852 -24.537 1.00 59.47 104 SER A N 1
ATOM 749 C CA . SER A 1 104 ? 9.765 -6.741 -25.633 1.00 59.47 104 SER A CA 1
ATOM 750 C C . SER A 1 104 ? 10.903 -6.060 -26.394 1.00 59.47 104 SER A C 1
ATOM 752 O O . SER A 1 104 ? 10.752 -4.881 -26.748 1.00 59.47 104 SER A O 1
ATOM 754 N N . PRO A 1 105 ? 12.048 -6.733 -26.602 1.00 67.44 105 PRO A N 1
ATOM 755 C CA . PRO A 1 105 ? 13.168 -6.096 -27.260 1.00 67.44 105 PRO A CA 1
ATOM 756 C C . PRO A 1 105 ? 12.660 -5.588 -28.613 1.00 67.44 105 PRO A C 1
ATOM 758 O O . PRO A 1 105 ? 11.879 -6.283 -29.274 1.00 67.44 105 PRO A O 1
ATOM 761 N N . PRO A 1 106 ? 13.009 -4.352 -28.999 1.00 65.56 106 PRO A N 1
ATOM 762 C CA . PRO A 1 106 ? 12.413 -3.730 -30.166 1.00 65.56 106 PRO A CA 1
ATOM 763 C C . PRO A 1 106 ? 12.627 -4.651 -31.372 1.00 65.56 106 PRO A C 1
ATOM 765 O O . PRO A 1 106 ? 13.671 -5.314 -31.443 1.00 65.56 106 PRO A O 1
ATOM 768 N N . PRO A 1 107 ? 11.669 -4.741 -32.307 1.00 69.56 107 PRO A N 1
ATOM 769 C CA . PRO A 1 107 ? 11.641 -5.788 -33.330 1.00 69.56 107 PRO A CA 1
ATOM 770 C C . PRO A 1 107 ? 12.961 -5.922 -34.111 1.00 69.56 107 PRO A C 1
ATOM 772 O O . PRO A 1 107 ? 13.330 -7.025 -34.515 1.00 69.56 107 PRO A O 1
ATOM 775 N N . TRP A 1 108 ? 13.746 -4.845 -34.232 1.00 61.00 108 TRP A N 1
ATOM 776 C CA . TRP A 1 108 ? 15.066 -4.833 -34.872 1.00 61.00 108 TRP A CA 1
ATOM 777 C C . TRP A 1 108 ? 16.148 -5.681 -34.175 1.00 61.00 108 TRP A C 1
ATOM 779 O O . TRP A 1 108 ? 17.092 -6.121 -34.827 1.00 61.00 108 TRP A O 1
ATOM 789 N N . SER A 1 109 ? 16.023 -5.968 -32.881 1.00 68.31 109 SER A N 1
ATOM 790 C CA . SER A 1 109 ? 16.950 -6.839 -32.138 1.00 68.31 109 SER A CA 1
ATOM 791 C C . SER A 1 109 ? 16.938 -8.287 -32.658 1.00 68.31 109 SER A C 1
ATOM 793 O O . SER A 1 109 ? 17.976 -8.950 -32.705 1.00 68.31 109 SER A O 1
ATOM 795 N N . SER A 1 110 ? 15.778 -8.756 -33.136 1.00 64.62 110 SER A N 1
ATOM 796 C CA . SER A 1 110 ? 15.625 -10.048 -33.817 1.00 64.62 110 SER A CA 1
ATOM 797 C C . SER A 1 110 ? 16.189 -10.027 -35.245 1.00 64.62 110 SER A C 1
ATOM 799 O O . SER A 1 110 ? 16.771 -11.015 -35.691 1.00 64.62 110 SER A O 1
ATOM 801 N N . TRP A 1 111 ? 16.101 -8.882 -35.934 1.00 58.53 111 TRP A N 1
ATOM 802 C CA . TRP A 1 111 ? 16.688 -8.670 -37.260 1.00 58.53 111 TRP A CA 1
ATOM 803 C C . TRP A 1 111 ? 18.217 -8.600 -37.219 1.00 58.53 111 TRP A C 1
ATOM 805 O O . TRP A 1 111 ? 18.871 -9.164 -38.092 1.00 58.53 111 TRP A O 1
ATOM 815 N N . ARG A 1 112 ? 18.799 -7.966 -36.192 1.00 67.31 112 ARG A N 1
ATOM 816 C CA . ARG A 1 112 ? 20.256 -7.862 -36.019 1.00 67.31 112 ARG A CA 1
ATOM 817 C C . ARG A 1 112 ? 20.903 -9.232 -35.803 1.00 67.31 112 ARG A C 1
ATOM 819 O O . ARG A 1 112 ? 21.940 -9.492 -36.391 1.00 67.31 112 ARG A O 1
ATOM 826 N N . ARG A 1 113 ? 20.253 -10.133 -35.053 1.00 66.88 113 ARG A N 1
ATOM 827 C CA . ARG A 1 113 ? 20.702 -11.531 -34.895 1.00 66.88 113 ARG A CA 1
ATOM 828 C C . ARG A 1 113 ? 20.615 -12.361 -36.182 1.00 66.88 113 ARG A C 1
ATOM 830 O O . ARG A 1 113 ? 21.387 -13.294 -36.331 1.00 66.88 113 ARG A O 1
ATOM 837 N N . ARG A 1 114 ? 19.695 -12.038 -37.099 1.00 68.00 114 ARG A N 1
ATOM 838 C CA . ARG A 1 114 ? 19.543 -12.737 -38.393 1.00 68.00 114 ARG A CA 1
ATOM 839 C C . ARG A 1 114 ? 20.434 -12.182 -39.512 1.00 68.00 114 ARG A C 1
ATOM 841 O O . ARG A 1 114 ? 20.517 -12.812 -40.557 1.00 68.00 114 ARG A O 1
ATOM 848 N N . ARG A 1 115 ? 21.052 -11.007 -39.329 1.00 62.25 115 ARG A N 1
ATOM 849 C CA . ARG A 1 115 ? 21.915 -10.344 -40.331 1.00 62.25 115 ARG A CA 1
ATOM 850 C C . ARG A 1 115 ? 23.408 -10.343 -39.980 1.00 62.25 115 ARG A C 1
ATOM 852 O O . ARG A 1 115 ? 24.175 -9.680 -40.671 1.00 62.25 115 ARG A O 1
ATOM 859 N N . SER A 1 116 ? 23.825 -11.042 -38.930 1.00 51.66 116 SER A N 1
ATOM 860 C CA . SER A 1 116 ? 25.246 -11.309 -38.695 1.00 51.66 116 SER A CA 1
ATOM 861 C C . SER A 1 116 ? 25.654 -12.542 -39.520 1.00 51.66 116 SER A C 1
ATOM 863 O O . SER A 1 116 ? 25.054 -13.590 -39.282 1.00 51.66 116 SER A O 1
ATOM 865 N N . PRO A 1 117 ? 26.562 -12.412 -40.510 1.00 54.22 117 PRO A N 1
ATOM 866 C CA . PRO A 1 117 ? 27.125 -13.548 -41.244 1.00 54.22 117 PRO A CA 1
ATOM 867 C C . PRO A 1 117 ? 28.006 -14.434 -40.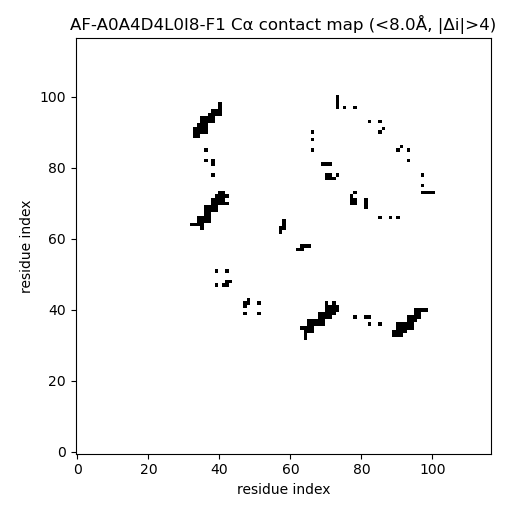357 1.00 54.22 117 PRO A C 1
ATOM 869 O O . PRO A 1 117 ? 28.524 -13.921 -39.336 1.00 54.22 117 PRO A O 1
#

InterPro domains:
  IPR028082 Periplasmic binding protein-like I [SSF53822] (35-108)

Mean predicted aligned error: 16.42 Å

Nearest PDB structures (foldseek):
  4ry0-assembly1_A  TM=7.945E-01  e=9.183E-02  Rhizobium etli CFN 42
  7e5w-assembly1_A-2  TM=7.986E-01  e=1.562E-01  Staphylococcus aureus subsp. aureus N315
  3hs3-assembly1_B  TM=6.023E-01  e=8.041E-02  Lactobacillus acidophilus
  4oat-assembly1_A  TM=6.138E-01  e=8.221E-01  Trichormus variabilis ATCC 29413
  4obb-assembly2_B  TM=6.492E-01  e=8.786E-01  Trichormus variabilis ATCC 29413

Secondary structure (DSSP, 8-state):
---SSSHHHHHHHHHHHHHHHHHH------SS-PPEEEEES-SSSHHHHHHHHHHHHHHHTTSS-BPPPEE-TT-HHHHHHHHHHHHHTT-SEEEE-PPPP-PPPPTHHHHHHHS--

Solvent-accessible surface area (backbone atoms only — not comparable to full-atom values): 7122 Å² total; per-residue (Å²): 136,95,83,85,75,73,71,67,59,57,57,55,52,51,53,52,51,52,52,52,52,60,65,71,58,68,70,76,75,85,81,69,92,57,30,27,24,40,42,34,40,51,67,89,45,71,68,42,42,54,48,49,56,51,50,51,55,33,39,78,69,61,77,39,60,58,50,81,77,45,70,25,68,57,36,68,68,48,40,53,54,51,52,50,56,28,51,76,73,56,36,71,45,72,52,73,53,87,59,80,88,75,81,74,74,59,76,61,62,64,51,54,69,71,68,62,130

Radius of gyration: 26.25 Å; Cα contacts (8 Å, |Δi|>4): 107; chains: 1; bounding box: 74×65×51 Å

Foldseek 3Di:
DDDDPPVPVVVVVVVVVVVVVVVVPPPPPPPDQAAEAEEAADCPDPVSVVVVVVVVVCCVVVVHRHDDYHYCVLPPVSVVVSVVVCVVVRHPYYHDDHDDDDDPDPPCVVVVVVPDD

pLDDT: mean 71.04, std 16.25, range [39.41, 90.44]

Organism: Streptomyces violaceusniger (NCBI:txid68280)

Sequence (117 aa):
MTRLRTTGIAACAALLAVAALTGCNRESNGAGGGKVGIDMPRTDTDFWNSYQQYLEKGIDKGTVSALPLSNSQNDIGKLVANVQAFTDQGAKAVIMAPRTPGPSPPPWSSWRRRRSP